Protein AF-A0A3M0T2R1-F1 (afdb_monomer_lite)

Secondary structure (DSSP, 8-state):
--EEEETTEEEEESSTTEEEEEETTEEEEEETTEEEEEEEE-TTS-EEEEESS-EEEEETTTTEEEEEES--S------SS----

pLDDT: mean 75.11, std 18.43, range [28.66, 91.94]

Foldseek 3Di:
DDWDDQPQAIEEEPDPQWDWDDDPSKIFIDGPNDTAWIWHADPVRDIDIDGDFWDWDADPVNNYIYTYDRHDPDDDDDDDDDDDD

Structure (mmCIF, N/CA/C/O backbone):
data_AF-A0A3M0T2R1-F1
#
_entry.id   AF-A0A3M0T2R1-F1
#
loop_
_atom_site.group_PDB
_atom_site.id
_atom_site.type_symbol
_atom_site.label_atom_id
_atom_site.label_alt_id
_atom_site.label_comp_id
_atom_site.label_asym_id
_atom_site.label_entity_id
_atom_site.label_seq_id
_atom_site.pdbx_PDB_ins_code
_atom_site.Cartn_x
_atom_site.Cartn_y
_atom_site.Cartn_z
_atom_site.occupancy
_atom_site.B_iso_or_equiv
_atom_site.auth_seq_id
_atom_site.auth_comp_id
_atom_site.auth_asym_id
_atom_site.auth_atom_id
_atom_site.pdbx_PDB_model_num
ATOM 1 N N . MET A 1 1 ? -0.117 -11.951 -6.619 1.00 61.22 1 MET A N 1
ATOM 2 C CA . MET A 1 1 ? -0.403 -10.652 -5.975 1.00 61.22 1 MET A CA 1
ATOM 3 C C . MET A 1 1 ? -0.673 -10.926 -4.510 1.00 61.22 1 MET A C 1
ATOM 5 O O . MET A 1 1 ? -1.424 -11.853 -4.228 1.00 61.22 1 MET A O 1
ATOM 9 N N . SER A 1 2 ? -0.007 -10.214 -3.604 1.00 75.25 2 SER A N 1
ATOM 10 C CA . SER A 1 2 ? -0.221 -10.335 -2.159 1.00 75.25 2 SER A CA 1
ATOM 11 C C . SER A 1 2 ? -1.133 -9.203 -1.686 1.00 75.25 2 SER A C 1
ATOM 13 O O . SER A 1 2 ? -1.090 -8.096 -2.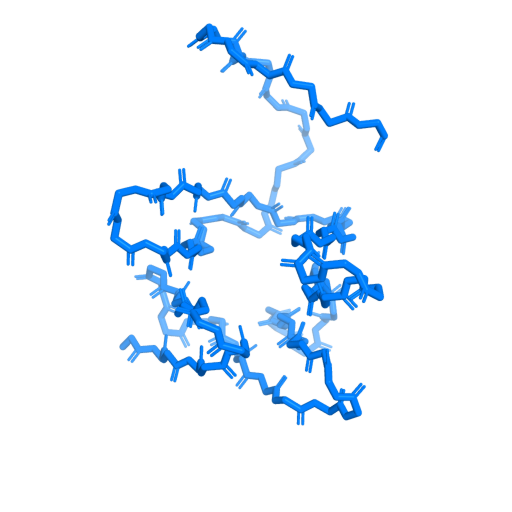226 1.00 75.25 2 SER A O 1
ATOM 15 N N . SER A 1 3 ? -1.987 -9.488 -0.702 1.00 86.94 3 SER A N 1
ATOM 16 C CA . SER A 1 3 ? -2.825 -8.480 -0.052 1.00 86.94 3 SER A CA 1
ATOM 17 C C . SER A 1 3 ? -2.921 -8.727 1.447 1.00 86.94 3 SER A C 1
ATOM 19 O O . SER A 1 3 ? -3.070 -9.876 1.863 1.00 86.94 3 SER A O 1
ATOM 21 N N . ILE A 1 4 ? -2.886 -7.663 2.244 1.00 91.94 4 ILE A N 1
ATOM 22 C CA . ILE A 1 4 ? -3.005 -7.704 3.703 1.00 91.94 4 ILE A CA 1
ATOM 23 C C . ILE A 1 4 ? -4.002 -6.641 4.166 1.00 91.94 4 ILE A C 1
ATOM 25 O O . ILE A 1 4 ? -4.071 -5.551 3.603 1.00 91.94 4 ILE A O 1
ATOM 29 N N . LYS A 1 5 ? -4.788 -6.966 5.194 1.00 91.19 5 LYS A N 1
ATOM 30 C CA . LYS A 1 5 ? -5.711 -6.029 5.839 1.00 91.19 5 LYS A CA 1
ATOM 31 C C . LYS A 1 5 ? -5.004 -5.187 6.900 1.00 91.19 5 LYS A C 1
ATOM 33 O O . LYS A 1 5 ? -4.197 -5.708 7.667 1.00 91.19 5 LYS A O 1
ATOM 38 N N . LEU A 1 6 ? -5.363 -3.911 6.966 1.00 87.62 6 LEU A N 1
ATOM 39 C CA . LEU A 1 6 ? -4.953 -2.975 8.006 1.00 87.62 6 LEU A CA 1
ATOM 40 C C . LEU A 1 6 ? -6.175 -2.138 8.400 1.00 87.62 6 LEU A C 1
ATOM 42 O O . LEU A 1 6 ? -6.545 -1.199 7.697 1.00 87.62 6 LEU A O 1
ATOM 46 N N . GLY A 1 7 ? -6.838 -2.522 9.492 1.00 85.94 7 GLY A N 1
ATOM 47 C CA . GLY A 1 7 ? -8.173 -2.004 9.809 1.00 85.94 7 GLY A CA 1
ATOM 48 C C . GLY A 1 7 ? -9.146 -2.272 8.657 1.00 85.94 7 GLY A C 1
ATOM 49 O O . GLY A 1 7 ? -9.193 -3.387 8.130 1.00 85.94 7 GLY A O 1
ATOM 50 N N . ASP A 1 8 ? -9.865 -1.235 8.228 1.00 87.38 8 ASP A N 1
ATOM 51 C CA . ASP A 1 8 ? -10.802 -1.308 7.098 1.00 87.38 8 ASP A CA 1
ATOM 52 C C . ASP A 1 8 ? -10.108 -1.287 5.726 1.00 87.38 8 ASP A C 1
ATOM 54 O O . ASP A 1 8 ? -10.732 -1.582 4.702 1.00 87.38 8 ASP A O 1
ATOM 58 N N . TRP A 1 9 ? -8.803 -0.997 5.694 1.00 86.75 9 TRP A N 1
ATOM 59 C CA . TRP A 1 9 ? -8.034 -0.882 4.464 1.00 86.75 9 TRP A CA 1
ATOM 60 C C . TRP A 1 9 ? -7.470 -2.220 3.992 1.00 86.75 9 TRP A C 1
ATOM 62 O O . TRP A 1 9 ? -7.067 -3.087 4.772 1.00 86.75 9 TRP A O 1
ATOM 72 N N . THR A 1 10 ? -7.395 -2.376 2.674 1.00 91.38 10 THR A N 1
ATOM 73 C CA . THR A 1 10 ? -6.734 -3.495 2.000 1.00 91.38 10 THR A CA 1
ATOM 74 C C . THR A 1 10 ? -5.469 -2.994 1.327 1.00 91.38 10 THR A C 1
ATOM 76 O O . THR A 1 10 ? -5.534 -2.197 0.400 1.00 91.38 10 THR A O 1
ATOM 79 N N . ILE A 1 11 ? -4.311 -3.477 1.756 1.00 90.25 11 ILE A N 1
ATOM 80 C CA . ILE A 1 11 ? -3.024 -3.146 1.155 1.00 90.25 11 ILE A CA 1
ATOM 81 C C . ILE A 1 11 ? -2.695 -4.267 0.182 1.00 90.25 11 ILE A C 1
ATOM 83 O O . ILE A 1 11 ? -2.649 -5.425 0.586 1.00 90.25 11 ILE A O 1
ATOM 87 N N . LYS A 1 12 ? -2.458 -3.947 -1.084 1.00 90.69 12 LYS A N 1
ATOM 88 C CA . LYS A 1 12 ? -2.108 -4.907 -2.133 1.00 90.69 12 LYS A CA 1
ATOM 89 C C . LYS A 1 12 ? -0.886 -4.447 -2.913 1.00 90.69 12 LYS A C 1
ATOM 91 O O . LYS A 1 12 ? -0.576 -3.261 -2.956 1.00 90.69 12 LYS A O 1
ATOM 96 N N . SER A 1 13 ? -0.204 -5.380 -3.560 1.00 85.69 13 SER A N 1
ATOM 97 C CA . SER A 1 13 ? 0.885 -5.088 -4.493 1.00 85.69 13 SER A CA 1
ATOM 98 C C . SER A 1 13 ? 0.495 -5.460 -5.922 1.00 85.69 13 SER A C 1
ATOM 100 O O . SER A 1 13 ? -0.144 -6.488 -6.166 1.00 85.69 13 SER A O 1
ATOM 102 N N . THR A 1 14 ? 0.895 -4.628 -6.883 1.00 82.62 14 THR A N 1
ATOM 103 C CA . THR A 1 14 ? 0.732 -4.919 -8.322 1.00 82.62 14 THR A CA 1
ATOM 104 C C . THR A 1 14 ? 1.690 -6.006 -8.808 1.00 82.62 14 THR A C 1
ATOM 106 O O . THR A 1 14 ? 1.383 -6.713 -9.766 1.00 82.62 14 THR A O 1
ATOM 109 N N . SER A 1 15 ? 2.824 -6.182 -8.124 1.00 79.00 15 SER A N 1
ATOM 110 C CA . SER A 1 15 ? 3.862 -7.155 -8.467 1.00 79.00 15 SER A CA 1
ATOM 111 C C . SER A 1 15 ? 4.104 -8.164 -7.345 1.00 79.00 15 SER A C 1
ATOM 113 O O . SER A 1 15 ? 4.069 -7.836 -6.159 1.00 79.00 15 SER A O 1
ATOM 115 N N . SER A 1 16 ? 4.404 -9.408 -7.723 1.00 76.44 16 SER A N 1
ATOM 116 C CA . SER A 1 16 ? 4.858 -10.454 -6.798 1.00 76.44 16 SER A CA 1
ATOM 117 C C . SER A 1 16 ? 6.261 -10.215 -6.244 1.00 76.44 16 SER A C 1
ATOM 119 O O . SER A 1 16 ? 6.662 -10.916 -5.324 1.00 76.44 16 SER A O 1
ATOM 121 N N . SER A 1 17 ? 7.007 -9.254 -6.792 1.00 81.06 17 SER A N 1
ATOM 122 C CA . SER A 1 17 ? 8.332 -8.885 -6.289 1.00 81.06 17 SER A CA 1
ATOM 123 C C . SER A 1 17 ? 8.281 -8.109 -4.969 1.00 81.06 17 SER A C 1
ATOM 125 O O . SER A 1 17 ? 9.316 -7.941 -4.329 1.00 81.06 17 SER A O 1
ATOM 127 N N . TYR A 1 18 ? 7.095 -7.640 -4.562 1.00 83.06 18 TYR A N 1
ATOM 128 C CA . TYR A 1 18 ? 6.886 -7.041 -3.250 1.00 83.06 18 TYR A CA 1
ATOM 129 C C . TYR A 1 18 ? 6.492 -8.086 -2.222 1.00 83.06 18 TYR A C 1
ATOM 131 O O . TYR A 1 18 ? 5.501 -8.809 -2.387 1.00 83.06 18 TYR A O 1
ATOM 139 N N . THR A 1 19 ? 7.195 -8.061 -1.101 1.00 88.44 19 THR A N 1
ATOM 140 C CA . THR A 1 19 ? 6.780 -8.758 0.106 1.00 88.44 19 THR A CA 1
ATOM 141 C C . THR A 1 19 ? 6.016 -7.777 0.983 1.00 88.44 19 THR A C 1
ATOM 143 O O . THR A 1 19 ? 6.512 -6.704 1.322 1.00 88.44 19 THR A O 1
ATOM 146 N N . LEU A 1 20 ? 4.788 -8.149 1.334 1.00 90.06 20 LEU A N 1
ATOM 147 C CA . LEU A 1 20 ? 3.962 -7.439 2.303 1.00 90.06 20 LEU A CA 1
ATOM 148 C C . LEU A 1 20 ? 3.912 -8.290 3.567 1.00 90.06 20 LEU A C 1
ATOM 150 O O . LEU A 1 20 ? 3.649 -9.490 3.477 1.00 90.06 20 LEU A O 1
ATOM 154 N N . TRP A 1 21 ? 4.122 -7.688 4.731 1.00 91.19 21 TRP A N 1
ATOM 155 C CA . TRP A 1 21 ? 3.911 -8.366 6.009 1.00 91.19 21 TRP A CA 1
ATOM 156 C C . TRP A 1 21 ? 3.436 -7.393 7.081 1.00 91.19 21 TRP A C 1
ATOM 158 O O . TRP A 1 21 ? 3.778 -6.214 7.077 1.00 91.19 21 TRP A O 1
ATOM 168 N N . SER A 1 22 ? 2.607 -7.887 7.997 1.00 90.31 22 SER A N 1
ATOM 169 C CA . SER A 1 22 ? 2.067 -7.098 9.101 1.00 90.31 22 SER A CA 1
ATOM 170 C C . SER A 1 22 ? 2.931 -7.227 10.354 1.00 90.31 22 SER A C 1
ATOM 172 O O . SER A 1 22 ? 3.253 -8.344 10.760 1.00 90.31 22 SER A O 1
ATOM 174 N N . ALA A 1 23 ? 3.215 -6.116 11.026 1.00 85.69 23 ALA A N 1
ATOM 175 C CA . ALA A 1 23 ? 3.784 -6.097 12.369 1.00 85.69 23 ALA A CA 1
ATOM 176 C C . ALA A 1 23 ? 3.265 -4.907 13.175 1.00 85.69 23 ALA A C 1
ATOM 178 O O . ALA A 1 23 ? 3.305 -3.779 12.702 1.00 85.69 23 ALA A O 1
ATOM 179 N N . GLN A 1 24 ? 2.806 -5.164 14.406 1.00 83.31 24 GLN A N 1
ATOM 180 C CA . GLN A 1 24 ? 2.402 -4.132 15.375 1.00 83.31 24 GLN A CA 1
ATOM 181 C C . GLN A 1 24 ? 1.472 -3.046 14.784 1.00 83.31 24 GLN A C 1
ATOM 183 O O . GLN A 1 24 ? 1.737 -1.859 14.940 1.00 83.31 24 GLN A O 1
ATOM 188 N N . ASN A 1 25 ? 0.396 -3.444 14.092 1.00 82.06 25 ASN A N 1
ATOM 189 C CA . ASN A 1 25 ? -0.542 -2.537 13.397 1.00 82.06 25 ASN A CA 1
ATOM 190 C C . ASN A 1 25 ? 0.082 -1.686 12.280 1.00 82.06 25 ASN A C 1
ATOM 192 O O . ASN A 1 25 ? -0.423 -0.620 11.937 1.00 82.06 25 ASN A O 1
ATOM 196 N N . LYS A 1 26 ? 1.165 -2.179 11.683 1.00 89.00 26 LYS A N 1
ATOM 197 C CA . LYS A 1 26 ? 1.784 -1.612 10.489 1.00 89.00 26 LYS A CA 1
ATOM 198 C C . LYS A 1 26 ? 1.917 -2.689 9.428 1.00 89.00 26 LYS A C 1
ATOM 200 O O . LYS A 1 26 ? 2.109 -3.863 9.744 1.00 89.00 26 LYS A O 1
ATOM 205 N N . ILE A 1 27 ? 1.852 -2.288 8.171 1.00 90.94 27 ILE A N 1
ATOM 206 C CA . ILE A 1 27 ? 2.218 -3.095 7.019 1.00 90.94 27 ILE A CA 1
ATOM 207 C C . ILE A 1 27 ? 3.575 -2.627 6.536 1.00 90.94 27 ILE A C 1
ATOM 209 O O . ILE A 1 27 ? 3.785 -1.457 6.225 1.00 90.94 27 ILE A O 1
ATOM 213 N N . MET A 1 28 ? 4.495 -3.569 6.475 1.00 90.94 28 MET A N 1
ATOM 214 C CA . MET A 1 28 ? 5.830 -3.383 5.953 1.00 90.94 28 MET A CA 1
ATOM 215 C C . MET A 1 28 ? 5.826 -3.820 4.496 1.00 90.94 28 MET A C 1
ATOM 217 O O . MET A 1 28 ? 5.340 -4.903 4.161 1.00 90.94 28 MET A O 1
ATOM 221 N N . VAL A 1 29 ? 6.344 -2.948 3.639 1.00 88.31 29 VAL A N 1
ATOM 222 C CA . VAL A 1 29 ? 6.489 -3.193 2.209 1.00 88.31 29 VAL A CA 1
ATOM 223 C C . VAL A 1 29 ? 7.971 -3.325 1.916 1.00 88.31 29 VAL A C 1
ATOM 225 O O . VAL A 1 29 ? 8.748 -2.391 2.146 1.00 88.31 29 VAL A O 1
ATOM 228 N N . GLU A 1 30 ? 8.359 -4.484 1.404 1.00 87.00 30 GLU A N 1
ATOM 229 C CA . GLU A 1 30 ? 9.736 -4.798 1.061 1.00 87.00 30 GLU A CA 1
ATOM 230 C C . GLU A 1 30 ? 9.869 -5.169 -0.410 1.00 87.00 30 GLU A C 1
ATOM 232 O O . GLU A 1 30 ? 9.018 -5.848 -0.982 1.00 87.00 30 GLU A O 1
ATOM 237 N N . PHE A 1 31 ? 10.975 -4.746 -1.009 1.00 84.38 31 PHE A N 1
ATOM 238 C CA . PHE A 1 31 ? 11.387 -5.119 -2.354 1.00 84.38 31 PHE A CA 1
ATOM 239 C C . PHE A 1 31 ? 12.863 -5.515 -2.301 1.00 84.38 31 PHE A C 1
ATOM 241 O O . PHE A 1 31 ? 13.679 -4.782 -1.743 1.00 84.38 31 PHE A O 1
ATOM 248 N N . ASN A 1 32 ? 13.219 -6.691 -2.828 1.00 81.69 32 ASN A N 1
ATOM 249 C CA . ASN A 1 32 ? 14.591 -7.222 -2.777 1.00 81.69 32 ASN A CA 1
ATOM 250 C C . ASN A 1 32 ? 15.222 -7.192 -1.365 1.00 81.69 32 ASN A C 1
ATOM 252 O O . ASN A 1 32 ? 16.372 -6.782 -1.199 1.00 81.69 32 ASN A O 1
ATOM 256 N N . ASN A 1 33 ? 14.464 -7.601 -0.339 1.00 78.75 33 ASN A N 1
ATOM 257 C CA . ASN A 1 33 ? 14.861 -7.579 1.082 1.00 78.75 33 ASN A CA 1
ATOM 258 C C . ASN A 1 33 ? 15.219 -6.184 1.629 1.00 78.75 33 ASN A C 1
ATOM 260 O O . ASN A 1 33 ? 15.914 -6.062 2.638 1.00 78.75 33 ASN A O 1
ATOM 264 N N . ARG A 1 34 ? 14.764 -5.117 0.966 1.00 80.94 34 ARG A N 1
ATOM 265 C CA . ARG A 1 34 ? 14.867 -3.742 1.452 1.00 80.94 34 ARG A CA 1
ATOM 266 C C . ARG A 1 34 ? 13.482 -3.225 1.776 1.00 80.94 34 ARG A C 1
ATOM 268 O O . ARG A 1 34 ? 12.563 -3.355 0.975 1.00 80.94 34 ARG A O 1
ATOM 275 N N . LYS A 1 35 ? 13.357 -2.594 2.935 1.00 84.06 35 LYS A N 1
ATOM 276 C CA . LYS A 1 35 ? 12.167 -1.844 3.324 1.00 84.06 35 LYS A CA 1
ATOM 277 C C . LYS A 1 35 ? 12.018 -0.625 2.413 1.00 84.06 35 LYS A C 1
ATOM 279 O O . LYS A 1 35 ? 12.905 0.223 2.396 1.00 84.06 35 LYS A O 1
ATOM 284 N N . VAL A 1 36 ? 10.902 -0.548 1.692 1.00 83.56 36 VAL A N 1
ATOM 285 C CA . VAL A 1 36 ? 10.609 0.540 0.741 1.00 83.56 36 VAL A CA 1
ATOM 286 C C . VAL A 1 36 ? 9.438 1.419 1.182 1.00 83.56 36 VAL A C 1
ATOM 288 O O . VAL A 1 36 ? 9.410 2.602 0.843 1.00 83.56 36 VAL A O 1
ATOM 291 N N . ALA A 1 37 ? 8.510 0.876 1.981 1.00 85.38 37 ALA A N 1
ATOM 292 C CA . ALA A 1 37 ? 7.457 1.645 2.639 1.00 85.38 37 ALA A CA 1
ATOM 293 C C . ALA A 1 37 ? 6.952 0.995 3.939 1.00 85.38 37 ALA A C 1
ATOM 295 O O . ALA A 1 37 ? 7.110 -0.206 4.171 1.00 85.38 37 ALA A O 1
ATOM 296 N N . VAL A 1 38 ? 6.324 1.814 4.781 1.00 86.75 38 VAL A N 1
ATOM 297 C CA . VAL A 1 38 ? 5.501 1.411 5.927 1.00 86.75 38 VAL A CA 1
ATOM 298 C C . VAL A 1 38 ? 4.142 2.055 5.786 1.00 86.75 38 VAL A C 1
ATOM 300 O O . VAL A 1 38 ? 4.061 3.244 5.492 1.00 86.75 38 VAL A O 1
ATOM 303 N N . ILE A 1 39 ? 3.093 1.286 6.034 1.00 87.44 39 ILE A N 1
ATOM 304 C CA . ILE A 1 39 ? 1.719 1.772 6.088 1.00 87.44 39 ILE A CA 1
ATOM 305 C C . ILE A 1 39 ? 1.189 1.477 7.481 1.00 87.44 39 ILE A C 1
ATOM 307 O O . ILE A 1 39 ? 1.219 0.334 7.917 1.00 87.44 39 ILE A O 1
ATOM 311 N N . GLU A 1 40 ? 0.704 2.480 8.188 1.00 86.81 40 GLU A N 1
ATOM 312 C CA . GLU A 1 40 ? 0.124 2.326 9.518 1.00 86.81 40 GLU A CA 1
ATOM 313 C C . GLU A 1 40 ? -1.173 3.120 9.642 1.00 86.81 40 GLU A C 1
ATOM 315 O O . GLU A 1 40 ? -1.496 3.936 8.778 1.00 86.81 40 GLU A O 1
ATOM 320 N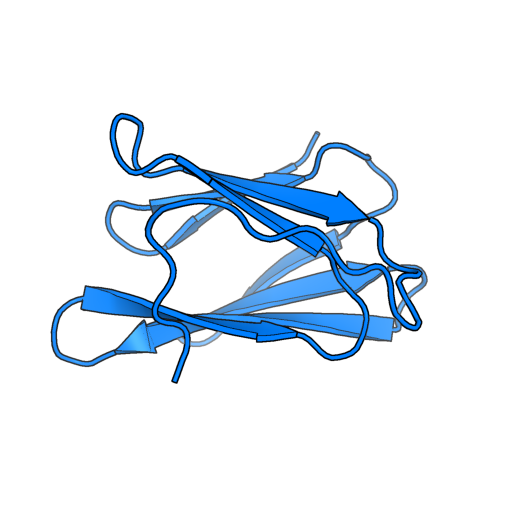 N . LEU A 1 41 ? -1.931 2.835 10.697 1.00 81.94 41 LEU A N 1
ATOM 321 C CA . LEU A 1 41 ? -3.090 3.631 11.081 1.00 81.94 41 LEU A CA 1
ATOM 322 C C . LEU A 1 41 ? -2.712 4.528 12.256 1.00 81.94 41 LEU A C 1
ATOM 324 O O . LEU A 1 41 ? -2.042 4.073 13.186 1.00 81.94 41 LEU A O 1
ATOM 328 N N . ASP A 1 42 ? -3.145 5.784 12.217 1.00 80.06 42 ASP A N 1
ATOM 329 C CA . ASP A 1 42 ? -3.103 6.652 13.390 1.00 80.06 42 ASP A CA 1
ATOM 330 C C . ASP A 1 42 ? -4.228 6.312 14.389 1.00 80.06 42 ASP A C 1
ATOM 332 O O . ASP A 1 42 ? -5.004 5.370 14.203 1.00 80.06 42 ASP A O 1
ATOM 336 N N . THR A 1 43 ? -4.313 7.076 15.480 1.00 79.56 43 THR A N 1
ATOM 337 C CA . THR A 1 43 ? -5.332 6.883 16.525 1.00 79.56 43 THR A CA 1
ATOM 338 C C . THR A 1 43 ? -6.763 7.129 16.050 1.00 79.56 43 THR A C 1
ATOM 340 O O . THR A 1 43 ? -7.695 6.646 16.688 1.00 79.56 43 THR A O 1
ATOM 343 N N . ASP A 1 44 ? -6.930 7.840 14.937 1.00 80.56 44 ASP A N 1
ATOM 344 C CA . ASP A 1 44 ? -8.214 8.195 14.338 1.00 80.56 44 ASP A CA 1
ATOM 345 C C . ASP A 1 44 ? -8.544 7.297 13.125 1.00 80.56 44 ASP A C 1
ATOM 347 O O . ASP A 1 44 ? -9.484 7.574 12.380 1.00 80.56 44 ASP A O 1
ATOM 351 N N . ASN A 1 45 ? -7.800 6.197 12.932 1.00 74.75 45 ASN A N 1
ATOM 352 C CA . ASN A 1 45 ? -7.881 5.285 11.784 1.00 74.75 45 ASN A CA 1
ATOM 353 C C . ASN A 1 45 ? -7.567 5.933 10.421 1.00 74.75 45 ASN A C 1
ATOM 355 O O . ASN A 1 45 ? -7.965 5.409 9.374 1.00 74.75 45 ASN A O 1
ATOM 359 N N . ASN A 1 46 ? -6.819 7.035 10.394 1.00 80.69 46 ASN A N 1
ATOM 360 C CA . ASN A 1 46 ? -6.274 7.559 9.149 1.00 80.69 46 ASN A CA 1
ATOM 361 C C . ASN A 1 46 ? -5.043 6.758 8.731 1.00 80.69 46 ASN A C 1
ATOM 363 O O . ASN A 1 46 ? -4.238 6.326 9.554 1.00 80.69 46 ASN A O 1
ATOM 367 N N . ILE A 1 47 ? -4.874 6.604 7.422 1.00 81.56 47 ILE A N 1
ATOM 368 C CA . ILE A 1 47 ? -3.713 5.936 6.843 1.00 81.56 47 ILE A CA 1
ATOM 369 C C . ILE A 1 47 ? -2.511 6.878 6.834 1.00 81.56 47 ILE A C 1
ATOM 371 O O . ILE A 1 47 ? -2.551 7.955 6.238 1.00 81.56 47 ILE A O 1
ATOM 375 N N . LEU A 1 48 ? -1.414 6.406 7.413 1.00 84.12 48 LEU A N 1
ATOM 376 C CA . LEU A 1 48 ? -0.096 7.018 7.350 1.00 84.12 48 LEU A CA 1
ATOM 377 C C . LEU A 1 48 ? 0.818 6.139 6.496 1.00 84.12 48 LEU A C 1
ATOM 379 O O . LEU A 1 48 ? 1.026 4.965 6.801 1.00 84.12 48 LEU A O 1
ATOM 383 N N . ILE A 1 49 ? 1.375 6.701 5.422 1.00 85.12 49 ILE A N 1
ATOM 384 C CA . ILE A 1 49 ? 2.314 6.000 4.537 1.00 85.12 49 ILE A CA 1
ATOM 385 C C . ILE A 1 49 ? 3.678 6.674 4.639 1.00 85.12 49 ILE A C 1
ATOM 387 O O . ILE A 1 49 ? 3.873 7.782 4.149 1.00 85.12 49 ILE A O 1
ATOM 391 N N . SER A 1 50 ? 4.637 5.977 5.238 1.00 82.81 50 SER A N 1
ATOM 392 C CA . SER A 1 50 ? 6.046 6.367 5.248 1.00 82.81 50 SER A CA 1
ATOM 393 C C . SER A 1 50 ? 6.787 5.603 4.156 1.00 82.81 50 SER A C 1
ATOM 395 O O . SER A 1 50 ? 7.194 4.459 4.365 1.00 82.81 50 SER A O 1
ATOM 397 N N . SER A 1 51 ? 6.945 6.216 2.983 1.00 77.75 51 SER A N 1
ATOM 398 C CA . SER A 1 51 ? 7.643 5.620 1.839 1.00 77.75 51 SER A CA 1
ATOM 399 C C . SER A 1 51 ? 9.019 6.249 1.633 1.00 77.75 51 SER A C 1
ATOM 401 O O . SER A 1 51 ? 9.158 7.468 1.696 1.00 77.75 51 SER A O 1
ATOM 403 N N . THR A 1 52 ? 10.035 5.424 1.380 1.00 65.50 52 THR A N 1
ATOM 404 C CA . THR A 1 52 ? 11.391 5.882 1.027 1.00 65.50 52 THR A CA 1
ATOM 405 C C . THR A 1 52 ? 11.718 5.660 -0.441 1.00 65.50 52 THR A C 1
ATOM 407 O O . THR A 1 52 ? 12.601 6.328 -0.968 1.00 65.50 52 THR A O 1
ATOM 410 N N . SER A 1 53 ? 11.040 4.717 -1.096 1.00 71.81 53 SER A N 1
ATOM 411 C CA . SER A 1 53 ? 11.259 4.431 -2.516 1.00 71.81 53 SER A CA 1
ATOM 412 C C . SER A 1 53 ? 10.067 3.755 -3.198 1.00 71.81 53 SER A C 1
ATOM 414 O O . SER A 1 53 ? 10.218 3.267 -4.305 1.00 71.81 53 SER A O 1
ATOM 416 N N . ALA A 1 54 ? 8.882 3.705 -2.578 1.00 71.06 54 ALA A N 1
ATOM 417 C CA . ALA A 1 54 ? 7.706 3.070 -3.173 1.00 71.06 54 ALA A CA 1
ATOM 418 C C . ALA A 1 54 ? 6.597 4.057 -3.573 1.00 71.06 54 ALA A C 1
ATOM 420 O O . ALA A 1 54 ? 6.251 4.969 -2.816 1.00 71.06 54 ALA A O 1
ATOM 421 N N . LYS A 1 55 ? 5.963 3.815 -4.721 1.00 78.31 55 LYS A N 1
ATOM 422 C CA . LYS A 1 55 ? 4.754 4.500 -5.183 1.00 78.31 55 LYS A CA 1
ATOM 423 C C . LYS A 1 55 ? 3.505 3.756 -4.723 1.00 78.31 55 LYS A C 1
ATOM 425 O O . LYS A 1 55 ? 3.391 2.543 -4.914 1.00 78.31 55 LYS A O 1
ATOM 430 N N . CYS A 1 56 ? 2.557 4.500 -4.158 1.00 80.06 56 CYS A N 1
ATOM 431 C CA . CYS A 1 56 ? 1.287 3.974 -3.667 1.00 80.06 56 CYS A CA 1
ATOM 432 C C . CYS A 1 56 ? 0.111 4.676 -4.356 1.00 80.06 56 CYS A C 1
ATOM 434 O O . CYS A 1 56 ? 0.077 5.902 -4.424 1.00 80.06 56 CYS A O 1
ATOM 436 N N . GLU A 1 57 ? -0.870 3.907 -4.814 1.00 85.56 57 GLU A N 1
ATOM 437 C CA . GLU A 1 57 ? -2.180 4.399 -5.243 1.00 85.56 57 GLU A CA 1
ATOM 438 C C . GLU A 1 57 ? -3.208 4.121 -4.149 1.00 85.56 57 GLU A C 1
ATOM 440 O O . GLU A 1 57 ? -3.253 3.019 -3.605 1.00 85.56 57 GLU A O 1
ATOM 445 N N . ILE A 1 58 ? -4.031 5.115 -3.816 1.00 85.06 58 ILE A N 1
ATOM 446 C CA . ILE A 1 58 ? -5.035 5.018 -2.753 1.00 85.06 58 ILE A CA 1
ATOM 447 C C . ILE A 1 58 ? -6.413 5.177 -3.388 1.00 85.06 5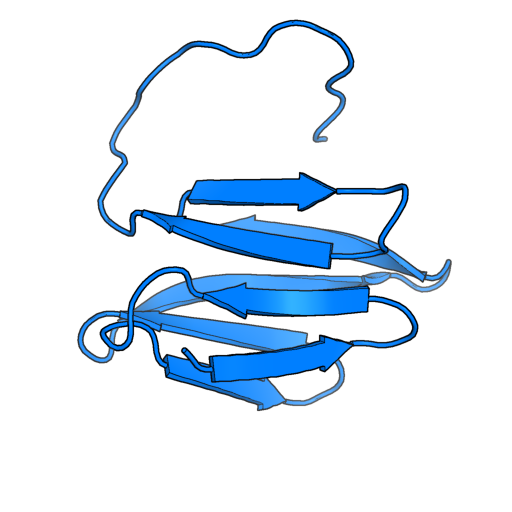8 ILE A C 1
ATOM 449 O O . ILE A 1 58 ? -6.737 6.238 -3.919 1.00 85.06 58 ILE A O 1
ATOM 453 N N . ASP A 1 59 ? -7.229 4.139 -3.278 1.00 86.00 59 ASP A N 1
ATOM 454 C CA . ASP A 1 59 ? -8.644 4.155 -3.619 1.00 86.00 59 ASP A CA 1
ATOM 455 C C . ASP A 1 59 ? -9.471 4.220 -2.332 1.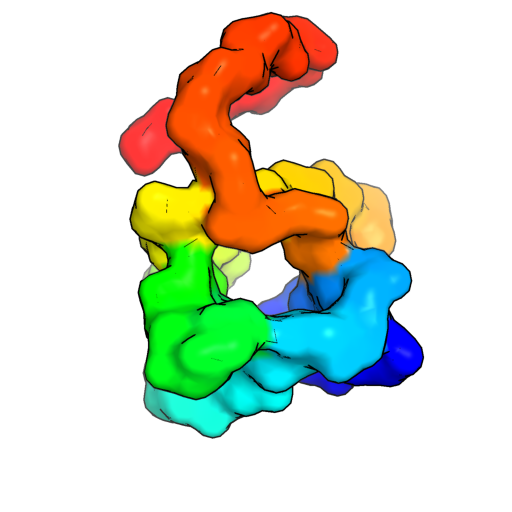00 86.00 59 ASP A C 1
ATOM 457 O O . ASP A 1 59 ? -9.506 3.274 -1.542 1.00 86.00 59 ASP A O 1
ATOM 461 N N . LYS A 1 60 ? -10.120 5.365 -2.107 1.00 79.50 60 LYS A N 1
ATOM 462 C CA . LYS A 1 60 ? -10.955 5.597 -0.922 1.00 79.50 60 LYS A CA 1
ATOM 463 C C . LYS A 1 60 ? -12.350 4.983 -1.038 1.00 79.50 60 LYS A C 1
ATOM 465 O O . LYS A 1 60 ? -12.999 4.817 -0.015 1.00 79.50 60 LYS A O 1
ATOM 470 N N . ASN A 1 61 ? -12.824 4.682 -2.247 1.00 83.88 61 ASN A N 1
ATOM 471 C CA . ASN A 1 61 ? -14.148 4.087 -2.431 1.00 83.88 61 ASN A CA 1
ATOM 472 C C . ASN A 1 61 ? -14.120 2.608 -2.035 1.00 83.88 61 ASN A C 1
ATOM 474 O O . ASN A 1 61 ? -15.031 2.128 -1.367 1.00 83.88 61 ASN A O 1
ATOM 478 N N . ASP A 1 62 ? -13.022 1.931 -2.379 1.00 84.75 62 ASP A N 1
ATOM 479 C CA . ASP A 1 62 ? -12.808 0.507 -2.105 1.00 84.75 62 ASP A CA 1
ATOM 480 C C . ASP A 1 62 ? -11.891 0.254 -0.894 1.00 84.75 62 ASP A C 1
ATOM 482 O O . ASP A 1 62 ? -11.445 -0.878 -0.676 1.00 84.75 62 ASP A O 1
ATOM 486 N N . ASN A 1 63 ? -11.558 1.298 -0.122 1.00 86.12 63 ASN A N 1
ATOM 487 C CA . ASN A 1 63 ? -10.609 1.261 1.000 1.00 86.12 63 ASN A CA 1
ATOM 488 C C . ASN A 1 63 ? -9.351 0.447 0.665 1.00 86.12 63 ASN A C 1
ATOM 490 O O . ASN A 1 63 ? -8.970 -0.487 1.374 1.00 86.12 63 ASN A O 1
ATOM 494 N N . THR A 1 64 ? -8.723 0.744 -0.469 1.00 85.88 64 THR A N 1
ATOM 495 C CA . THR A 1 64 ? -7.628 -0.060 -1.004 1.00 85.88 64 THR A CA 1
ATOM 496 C C . THR A 1 64 ? -6.392 0.789 -1.265 1.00 85.88 64 THR A C 1
ATOM 498 O O . THR A 1 64 ? -6.466 1.858 -1.857 1.00 85.88 64 THR A O 1
ATOM 501 N N . ILE A 1 65 ? -5.230 0.288 -0.853 1.00 85.50 65 ILE A N 1
ATOM 502 C CA . ILE A 1 65 ? -3.920 0.876 -1.131 1.00 85.50 65 ILE A CA 1
ATOM 503 C C . ILE A 1 65 ? -3.144 -0.105 -1.992 1.00 85.50 65 ILE A C 1
ATOM 505 O O . ILE A 1 65 ? -3.009 -1.275 -1.645 1.00 85.50 65 ILE A O 1
ATOM 509 N N . THR A 1 66 ? -2.618 0.370 -3.109 1.00 87.62 66 THR A N 1
ATOM 510 C CA . THR A 1 66 ? -1.918 -0.442 -4.097 1.00 87.62 66 THR A CA 1
ATOM 511 C C . THR A 1 66 ? -0.473 0.021 -4.219 1.00 87.62 66 THR A C 1
ATOM 513 O O . THR A 1 66 ? -0.230 1.174 -4.553 1.00 87.62 66 THR A O 1
ATOM 516 N N . ILE A 1 67 ? 0.490 -0.869 -3.985 1.00 86.12 67 ILE A N 1
ATOM 517 C CA . ILE A 1 67 ? 1.913 -0.609 -4.239 1.00 86.12 67 ILE A CA 1
ATOM 518 C C . ILE A 1 67 ? 2.204 -0.845 -5.722 1.00 86.12 67 ILE A C 1
ATOM 520 O O . ILE A 1 67 ? 1.987 -1.954 -6.229 1.00 86.12 67 ILE A O 1
ATOM 524 N N . VAL A 1 68 ? 2.676 0.193 -6.412 1.00 80.56 68 VAL A N 1
ATOM 525 C CA . VAL A 1 68 ? 2.810 0.212 -7.877 1.00 80.56 68 VAL A CA 1
ATOM 526 C C . VAL A 1 68 ? 4.267 0.137 -8.333 1.00 80.56 68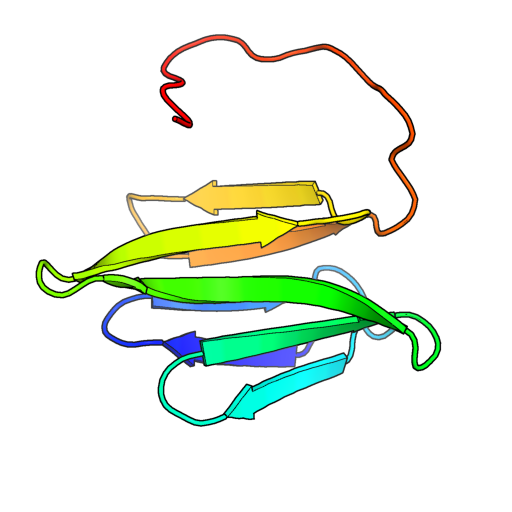 VAL A C 1
ATOM 528 O O . VAL A 1 68 ? 4.555 -0.621 -9.252 1.00 80.56 68 VAL A O 1
ATOM 531 N N . ASP A 1 69 ? 5.194 0.842 -7.678 1.00 71.31 69 ASP A N 1
ATOM 532 C CA . ASP A 1 69 ? 6.614 0.865 -8.078 1.00 71.31 69 ASP A CA 1
ATOM 533 C C . ASP A 1 69 ? 7.561 1.046 -6.873 1.00 71.31 69 ASP A C 1
ATOM 535 O O . ASP A 1 69 ? 7.121 1.589 -5.866 1.00 71.31 69 ASP A O 1
ATOM 539 N N . ALA A 1 70 ? 8.811 0.569 -6.950 1.00 59.50 70 ALA A N 1
ATOM 540 C CA . ALA A 1 70 ? 9.817 0.539 -5.875 1.00 59.50 70 ALA A CA 1
ATOM 541 C C . ALA A 1 70 ? 11.067 1.379 -6.188 1.00 59.50 70 ALA A C 1
ATOM 543 O O . ALA A 1 70 ? 12.028 1.330 -5.413 1.00 59.50 70 ALA A O 1
ATOM 544 N N . ASP A 1 71 ? 11.063 2.116 -7.304 1.00 54.78 71 ASP A N 1
ATOM 545 C CA . ASP A 1 71 ? 12.261 2.759 -7.858 1.00 54.78 71 ASP A CA 1
ATOM 546 C C . ASP A 1 71 ? 12.099 4.261 -8.175 1.00 54.78 71 ASP A C 1
ATOM 548 O O . ASP A 1 71 ? 12.828 4.818 -8.997 1.00 54.78 71 ASP A O 1
ATOM 552 N N . ASP A 1 72 ? 11.162 4.965 -7.533 1.00 49.34 72 ASP A N 1
ATOM 553 C CA . ASP A 1 72 ? 10.848 6.345 -7.936 1.00 49.34 72 ASP A CA 1
ATOM 554 C C . ASP A 1 72 ? 11.723 7.401 -7.224 1.00 49.34 72 ASP A C 1
ATOM 556 O O . ASP A 1 72 ? 11.330 8.039 -6.244 1.00 49.34 72 ASP A O 1
ATOM 560 N N . PHE A 1 73 ? 12.943 7.602 -7.738 1.00 38.78 73 PHE A N 1
ATOM 561 C CA . PHE A 1 73 ? 13.648 8.881 -7.619 1.00 38.78 73 PHE A CA 1
ATOM 562 C C . PHE A 1 73 ? 12.938 9.911 -8.515 1.00 38.78 73 PHE A C 1
ATOM 564 O O . PHE A 1 73 ? 13.301 10.088 -9.672 1.00 38.78 73 PHE A O 1
ATOM 571 N N . ASN A 1 74 ? 11.981 10.648 -7.951 1.00 43.22 74 ASN A N 1
ATOM 572 C CA . ASN A 1 74 ? 11.349 11.823 -8.560 1.00 43.22 74 ASN A CA 1
ATOM 573 C C . ASN A 1 74 ? 10.614 11.590 -9.904 1.00 43.22 74 ASN A C 1
ATOM 575 O O . ASN A 1 74 ? 11.170 11.848 -10.975 1.00 43.22 74 ASN A O 1
ATOM 579 N N . HIS A 1 75 ? 9.292 11.389 -9.867 1.00 36.50 75 HIS A N 1
ATOM 580 C CA . HIS A 1 75 ? 8.434 11.879 -10.950 1.00 36.50 75 HIS A CA 1
ATOM 581 C C . HIS A 1 75 ? 7.176 12.607 -10.461 1.00 36.50 75 HIS A C 1
ATOM 583 O O . HIS A 1 75 ? 6.207 12.035 -9.965 1.00 36.50 75 HIS A O 1
ATOM 589 N N . ASN A 1 76 ? 7.220 13.925 -10.670 1.00 45.78 76 ASN A N 1
ATOM 590 C CA . ASN A 1 76 ? 6.105 14.857 -10.645 1.00 45.78 76 ASN A CA 1
ATOM 591 C C . ASN A 1 76 ? 4.959 14.366 -11.537 1.00 45.78 76 ASN A C 1
ATOM 593 O O . ASN A 1 76 ? 5.142 14.240 -12.742 1.00 45.78 76 ASN A O 1
ATOM 597 N N . ASN A 1 77 ? 3.780 14.150 -10.951 1.00 35.66 77 ASN A N 1
ATOM 598 C CA . ASN A 1 77 ? 2.485 14.572 -11.497 1.00 35.66 77 ASN A CA 1
ATOM 599 C C . ASN A 1 77 ? 1.381 14.198 -10.503 1.00 35.66 77 ASN A C 1
ATOM 601 O O . ASN A 1 77 ? 0.783 13.128 -10.578 1.00 35.66 77 ASN A O 1
ATOM 605 N N . ILE A 1 78 ? 1.107 15.112 -9.571 1.00 40.38 78 ILE A N 1
ATOM 606 C CA . ILE A 1 78 ? -0.099 15.083 -8.740 1.00 40.38 78 ILE A CA 1
ATOM 607 C C . ILE A 1 78 ? -1.073 16.140 -9.280 1.00 40.38 78 ILE A C 1
ATOM 609 O O . ILE A 1 78 ? -0.835 17.335 -9.102 1.00 40.38 78 ILE A O 1
ATOM 613 N N . PRO A 1 79 ? -2.173 15.718 -9.925 1.00 34.31 79 PRO A N 1
ATOM 614 C CA . PRO A 1 79 ? -3.423 16.490 -9.889 1.00 34.31 79 PRO A CA 1
ATOM 615 C C . PRO A 1 79 ? -4.659 15.564 -9.749 1.00 34.31 79 PRO A C 1
ATOM 617 O O . PRO A 1 79 ? -4.715 14.518 -10.379 1.00 34.31 79 PRO A O 1
ATOM 620 N N . VAL A 1 80 ? -5.720 15.828 -8.977 1.00 30.81 80 VAL A N 1
ATOM 621 C CA . VAL A 1 80 ? -6.134 16.936 -8.097 1.00 30.81 80 VAL A CA 1
ATOM 622 C C . VAL A 1 80 ? -6.721 16.305 -6.824 1.00 30.81 80 VAL A C 1
ATOM 624 O O . VAL A 1 80 ? -7.515 15.373 -6.920 1.00 30.81 80 VAL A O 1
ATOM 627 N N . GLY A 1 81 ? -6.362 16.823 -5.641 1.00 30.83 81 GLY A N 1
ATOM 628 C CA . GLY A 1 81 ? -6.970 16.434 -4.354 1.00 30.83 81 GLY A CA 1
ATOM 629 C C . GLY A 1 81 ? -5.995 16.048 -3.237 1.00 30.83 81 GLY A C 1
ATOM 630 O O . GLY A 1 81 ? -6.427 15.662 -2.153 1.00 30.83 81 GLY A O 1
ATOM 631 N N . ALA A 1 82 ? -4.688 16.153 -3.473 1.00 33.41 82 ALA A N 1
ATOM 632 C CA . ALA A 1 82 ? -3.691 15.851 -2.457 1.00 33.41 82 ALA A CA 1
ATOM 633 C C . ALA A 1 82 ? -3.739 16.829 -1.272 1.00 33.41 82 ALA A C 1
ATOM 635 O O . ALA A 1 82 ? -3.668 18.047 -1.442 1.00 33.41 82 ALA A O 1
ATOM 636 N N . LYS A 1 83 ? -3.723 16.258 -0.067 1.00 28.66 83 LYS A N 1
ATOM 637 C CA . LYS A 1 83 ? -2.826 16.701 1.001 1.00 28.66 83 LYS A CA 1
ATOM 638 C C . LYS A 1 83 ? -2.175 15.456 1.597 1.00 28.66 83 LYS A C 1
ATOM 640 O O . LYS A 1 83 ? -2.831 14.703 2.308 1.00 28.66 83 LYS A O 1
ATOM 645 N N . CYS A 1 84 ? -0.907 15.249 1.269 1.00 34.75 84 CYS A N 1
ATOM 646 C CA . CYS A 1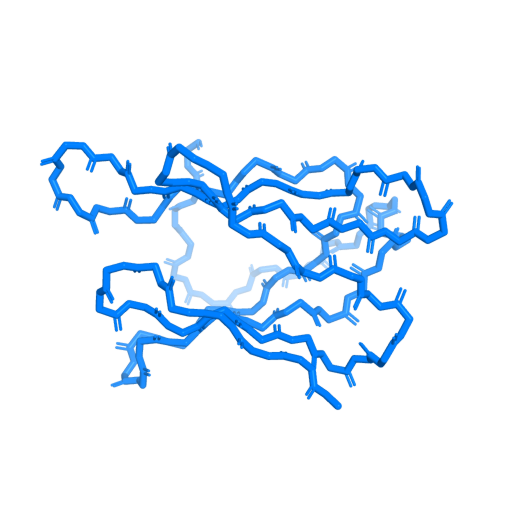 84 ? 0.014 14.530 2.140 1.00 34.75 84 CYS A CA 1
ATOM 647 C C . CYS A 1 84 ? 0.740 15.616 2.942 1.00 34.75 84 CYS A C 1
ATOM 649 O O . CYS A 1 84 ? 1.253 16.563 2.339 1.00 34.75 84 CYS A O 1
ATOM 651 N N . TRP A 1 85 ? 0.666 15.537 4.268 1.00 33.00 85 TRP A N 1
ATOM 652 C CA . TRP A 1 85 ? 1.509 16.314 5.176 1.00 33.00 85 TRP A CA 1
ATOM 653 C C . TRP A 1 85 ? 2.771 15.525 5.488 1.00 33.00 85 TRP A C 1
ATOM 655 O O . TRP A 1 85 ? 2.654 14.283 5.595 1.00 33.00 85 TRP A O 1
#

Sequence (85 aa):
MSSIKLGDWTIKSTSSSYTLWSAQNKIMVEFNNRKVAVIELDTDNNILISSTSAKCEIDKNDNTITIVDADDFNHNNIPVGAKCW

Organism: NCBI:txid84023

Radius of gyration: 12.34 Å; chains: 1; bounding box: 29×28×28 Å